Protein 5TAB (pdb70)

InterPro domains:
  IPR001965 Zinc finger, PHD-type [SM00249] (654-698)
  IPR002999 Tudor domain [SM00333] (11-71)
  IPR002999 Tudor domain [SM00333] (85-141)
  IPR011011 Zinc finger, FYVE/PHD-type [SSF57903] (642-702)
  IPR013083 Zinc finger, RING/FYVE/PHD-type [G3DSA:3.30.40.10] (643-708)
  IPR013087 Zinc finger C2H2-type [PS00028] (454-477)
  IPR013087 Zinc finger C2H2-type [PS50157] (452-482)
  IPR019786 Zinc finger, PHD-type, conserved site [PS01359] (655-697)
  IPR022255 PHD finger protein 20, AT hook [PF12618] (176-280)
  IPR041297 DNA repair protein Crb2, Tudor domain [PF18115] (90-136)
  IPR043449 PHD finger protein 20-like [PTHR15856] (512-1012)

B-factor: mean 14.61, std 9.88, range [4.19, 51.44]

Foldseek 3Di:
DPPPDQQEDEPVPDNDDDDAWDAAPPPRHIYRQVSQVHDPVPQDPRDHGPVGD

Structure (mmCIF, N/CA/C/O backbone):
data_5TAB
#
_entry.id   5TAB
#
_cell.l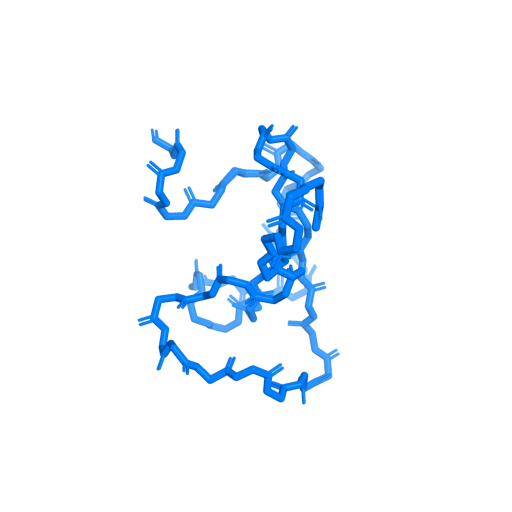ength_a   46.739
_cell.length_b   46.739
_cell.length_c   50.928
_cell.angle_alpha   90.00
_cell.angle_beta   90.00
_cell.angle_gamma   120.00
#
_symmetry.space_group_name_H-M   'P 61'
#
loop_
_entity.id
_entity.type
_entity.pdbx_description
1 poly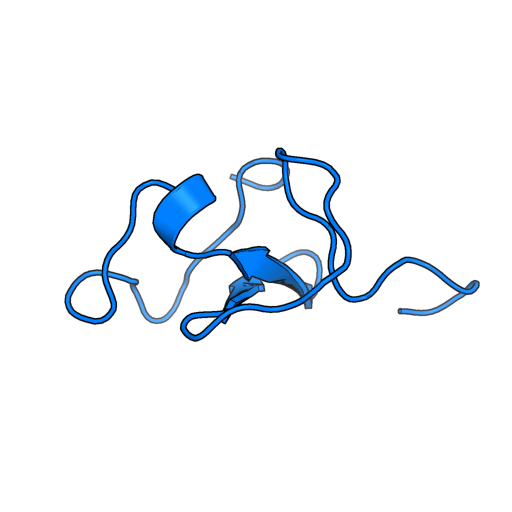mer 'PHD finger protein 20'
2 non-polymer 'ZINC ION'
3 non-polymer GLYCEROL
4 water water
#
loop_
_atom_site.group_PDB
_atom_site.id
_atom_site.type_symbol
_atom_site.label_atom_id
_atom_site.label_alt_id
_atom_site.label_comp_id
_atom_site.label_asym_id
_atom_site.label_entity_id
_atom_site.label_seq_id
_atom_site.pdbx_PDB_ins_code
_atom_site.Cartn_x
_atom_site.Cartn_y
_atom_site.Cartn_z
_atom_site.occupancy
_atom_site.B_iso_or_equiv
_atom_site.auth_seq_id
_atom_site.auth_comp_id
_atom_site.auth_asym_id
_atom_site.auth_atom_id
_atom_site.pdbx_PDB_model_num
ATOM 1 N N . GLY A 1 1 ? 30.645 19.136 14.526 0.82 10.15 1 GLY A N 1
ATOM 2 C CA . GLY A 1 1 ? 30.768 20.575 14.280 0.91 10.08 1 GLY A CA 1
ATOM 3 C C . GLY A 1 1 ? 32.186 20.921 13.853 0.96 12.15 1 GLY A C 1
ATOM 4 O O . GLY A 1 1 ? 32.973 20.034 13.538 1.00 14.31 1 GLY A O 1
ATOM 5 N N . PRO A 1 2 ? 32.520 22.221 13.856 1.00 12.41 2 PRO A N 1
ATOM 6 C CA . PRO A 1 2 ? 33.852 22.629 13.396 1.00 16.00 2 PRO A CA 1
ATOM 7 C C . PRO A 1 2 ? 34.923 22.105 14.309 1.00 16.93 2 PRO A C 1
ATOM 8 O O . PRO A 1 2 ? 34.647 21.705 15.475 1.00 15.83 2 PRO A O 1
ATOM 12 N N . LEU A 1 3 ? 36.149 22.093 13.794 0.97 20.17 3 LEU A N 1
ATOM 13 C CA . LEU A 1 3 ? 37.269 21.571 14.545 0.81 22.60 3 LEU A CA 1
ATOM 14 C C . LEU A 1 3 ? 37.009 20.121 14.948 0.82 22.55 3 LEU A C 1
ATOM 15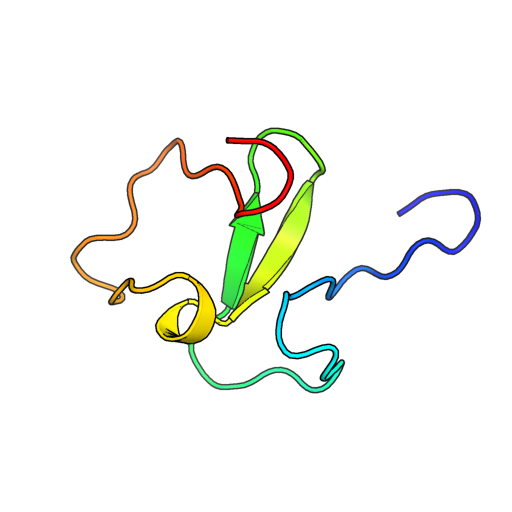 O O . LEU A 1 3 ? 37.469 19.711 15.981 0.90 24.44 3 LEU A O 1
ATOM 20 N N . GLY A 1 4 ? 36.268 19.372 14.132 0.75 21.47 4 GLY A N 1
ATOM 21 C CA . GLY A 1 4 ? 36.045 17.956 14.378 0.64 21.02 4 GLY A CA 1
ATOM 22 C C . GLY A 1 4 ? 35.308 17.649 15.667 0.76 19.14 4 GLY A C 1
ATOM 23 O O . GLY A 1 4 ? 35.401 16.541 16.170 0.78 20.19 4 GLY A O 1
ATOM 24 N N . SER A 1 5 ? 34.562 18.610 16.220 0.97 16.44 5 SER A N 1
ATOM 25 C CA . SER A 1 5 ? 33.744 18.327 17.408 0.97 14.67 5 SER A CA 1
ATOM 26 C C . SER A 1 5 ? 32.729 17.245 17.085 0.86 11.60 5 SER A C 1
ATOM 27 O O . SER A 1 5 ? 32.296 17.100 15.942 0.83 10.93 5 SER A O 1
ATOM 30 N N . GLU A 1 6 ? 32.331 16.482 18.090 0.94 11.45 6 GLU A N 1
ATOM 31 C CA . GLU A 1 6 ? 31.442 15.344 17.878 1.00 10.49 6 GLU A CA 1
ATOM 32 C C . GLU A 1 6 ? 30.028 15.837 17.627 0.93 8.62 6 GLU A C 1
ATOM 33 O O . GLU A 1 6 ? 29.485 16.631 18.386 0.76 9.28 6 GLU A O 1
ATOM 39 N N . VAL A 1 7 ? 29.419 15.303 16.573 1.00 7.79 7 VAL A N 1
ATOM 40 C CA . VAL A 1 7 ? 28.015 15.596 16.282 1.00 7.14 7 VAL A CA 1
ATOM 41 C C . VAL A 1 7 ? 27.087 14.973 17.322 1.00 6.72 7 VAL A C 1
ATOM 42 O O . VAL A 1 7 ? 26.174 15.636 17.786 0.91 7.26 7 VAL A O 1
ATOM 46 N N . VAL A 1 8 ? 27.365 13.726 17.701 1.00 7.07 8 VAL A N 1
ATOM 47 C CA . VAL A 1 8 ? 26.626 13.101 18.797 1.00 7.06 8 VAL A CA 1
ATOM 48 C C . VAL A 1 8 ? 27.423 13.368 20.072 0.88 6.33 8 VAL A C 1
ATOM 49 O O . VAL A 1 8 ? 28.569 12.920 20.212 0.85 7.70 8 VAL A O 1
ATOM 53 N N . ARG A 1 9 ? 26.860 14.183 20.963 0.99 7.60 9 ARG A N 1
ATOM 54 C CA . ARG A 1 9 ? 27.549 14.535 22.211 1.00 6.87 9 ARG A CA 1
ATOM 55 C C . ARG A 1 9 ? 26.528 14.440 23.331 0.90 5.78 9 ARG A C 1
ATOM 56 O O . ARG A 1 9 ? 25.801 15.390 23.634 0.90 6.61 9 ARG A O 1
ATOM 64 N N . CYS A 1 10 ? 26.455 13.254 23.914 0.90 6.59 10 CYS A N 1
ATOM 65 C CA . CYS A 1 10 ? 25.432 12.943 24.891 1.00 7.62 10 CYS A CA 1
ATOM 66 C C . CYS A 1 10 ? 26.088 12.591 26.212 1.00 8.37 10 CYS A C 1
ATOM 67 O O . CYS A 1 10 ? 27.244 12.143 26.251 0.96 8.96 10 CYS A O 1
ATOM 70 N N . ILE A 1 11 ? 25.333 12.688 27.296 1.00 8.28 11 ILE A N 1
ATOM 71 C CA . ILE A 1 11 ? 25.898 12.465 28.643 1.00 8.17 11 ILE A CA 1
ATOM 72 C C . ILE A 1 11 ? 26.309 11.008 28.853 0.93 8.56 11 ILE A C 1
ATOM 73 O O . ILE A 1 11 ? 27.153 10.712 29.685 0.89 9.37 11 ILE A O 1
ATOM 78 N N . CYS A 1 12 ? 25.715 10.098 28.084 0.89 7.40 12 CYS A N 1
ATOM 79 C CA . CYS A 1 12 ? 26.075 8.686 28.154 0.97 9.32 12 CYS A CA 1
ATOM 80 C C . CYS A 1 12 ? 27.421 8.382 27.485 0.90 10.21 12 CYS A C 1
ATOM 81 O O . CYS A 1 12 ? 27.961 7.298 27.675 0.88 10.68 12 CYS A O 1
ATOM 84 N N . GLU A 1 13 ? 27.939 9.336 26.710 1.00 11.11 13 GLU A N 1
ATOM 85 C CA . GLU A 1 13 ? 29.209 9.233 25.970 1.00 12.23 13 GLU A CA 1
ATOM 86 C C . GLU A 1 13 ? 29.200 8.102 24.941 0.90 11.25 13 GLU A C 1
ATOM 87 O O . GLU A 1 13 ? 30.252 7.618 24.550 0.80 14.88 13 GLU A O 1
ATOM 93 N N . VAL A 1 14 ? 28.030 7.699 24.497 1.00 8.79 14 VAL A N 1
ATOM 94 C CA . VAL A 1 14 ? 27.899 6.731 23.403 0.98 9.46 14 VAL A CA 1
ATOM 95 C C . VAL A 1 14 ? 27.663 7.518 22.102 0.94 8.38 14 VAL A C 1
ATOM 96 O O . VAL A 1 14 ? 26.780 8.371 22.031 0.90 9.30 14 VAL A O 1
ATOM 100 N N . GLN A 1 15 ? 28.473 7.229 21.082 1.00 8.60 15 GLN A N 1
ATOM 101 C CA . GLN A 1 15 ? 28.391 7.920 19.786 1.00 9.75 15 GLN A CA 1
ATOM 102 C C . GLN A 1 15 ? 27.297 7.353 18.887 0.90 8.81 15 GLN A C 1
ATOM 103 O O . GLN A 1 15 ? 26.758 8.033 18.029 0.78 9.49 15 GLN A O 1
ATOM 109 N N . GLU A 1 16 ? 27.013 6.078 19.048 1.00 9.11 16 GLU A N 1
ATOM 110 C CA . GLU A 1 16 ? 26.026 5.404 18.211 1.00 10.12 16 GLU A CA 1
ATOM 111 C C . GLU A 1 16 ? 24.644 5.976 18.432 1.00 10.88 16 GLU A C 1
ATOM 112 O O . GLU A 1 16 ? 24.213 6.162 19.578 1.00 12.93 16 GLU A O 1
ATOM 118 N N . GLU A 1 17 ? 23.962 6.249 17.327 1.00 9.07 17 GLU A N 1
ATOM 119 C CA . GLU A 1 17 ? 22.591 6.739 17.360 1.00 8.92 17 GLU A CA 1
ATOM 120 C C . GLU A 1 17 ? 21.620 5.613 17.730 0.96 8.37 17 GLU A C 1
ATOM 121 O O . GLU A 1 17 ? 21.908 4.430 17.530 0.94 10.48 17 GLU A O 1
ATOM 127 N N . ASN A 1 18 ? 20.438 6.020 18.195 0.96 8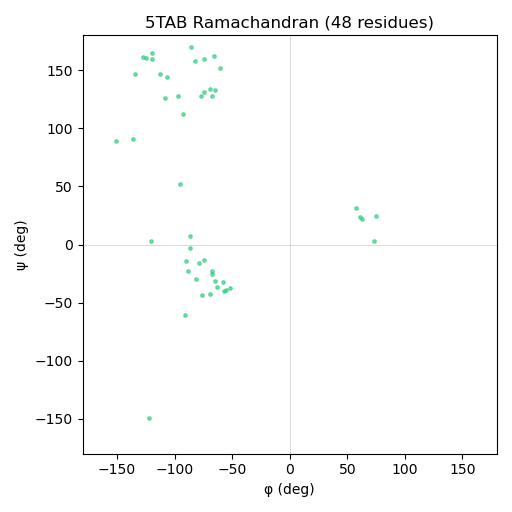.33 18 ASN A N 1
ATOM 128 C CA . ASN A 1 18 ? 19.328 5.077 18.347 0.99 9.01 18 ASN A CA 1
ATOM 129 C C . ASN A 1 18 ? 18.152 5.585 17.522 0.93 8.79 18 ASN A C 1
ATOM 130 O O . ASN A 1 18 ? 18.356 6.191 16.476 0.75 9.10 18 ASN A O 1
ATOM 135 N N . ASP A 1 19 ? 16.927 5.290 17.964 1.00 9.46 19 ASP A N 1
ATOM 136 C CA . ASP A 1 19 ? 15.721 5.667 17.222 0.93 9.45 19 ASP A CA 1
ATOM 137 C C . ASP A 1 19 ? 15.195 7.085 17.526 0.82 8.28 19 ASP A C 1
ATOM 138 O O . ASP A 1 19 ? 14.207 7.507 16.939 0.83 10.10 19 ASP A O 1
ATOM 143 N N . PHE A 1 20 ? 15.815 7.824 18.446 0.98 8.60 20 PHE A N 1
ATOM 144 C CA . PHE A 1 20 ? 15.242 9.098 18.897 1.00 8.08 20 PHE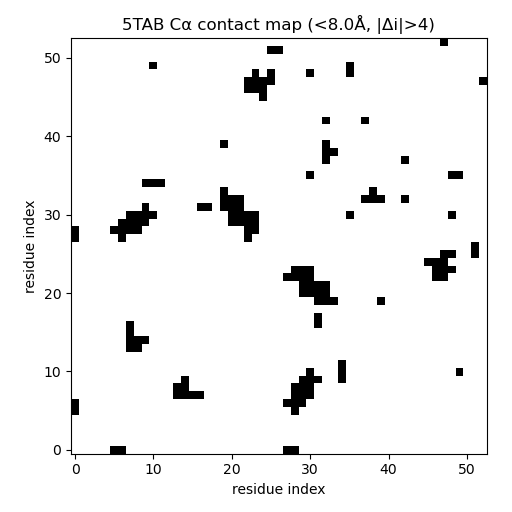 A CA 1
ATOM 145 C C . PHE A 1 20 ? 16.381 10.004 19.318 0.95 7.08 20 PHE A C 1
ATOM 146 O O . PHE A 1 20 ? 16.750 10.043 20.499 0.89 7.23 20 PHE A O 1
ATOM 154 N N . MET A 1 21 ? 16.892 10.754 18.342 0.92 6.56 21 MET A N 1
ATOM 155 C CA . MET A 1 21 ? 17.967 11.719 18.527 0.96 6.95 21 MET A CA 1
ATOM 156 C C . MET A 1 21 ? 17.369 13.128 18.456 0.87 6.08 21 MET A C 1
ATOM 157 O O . MET A 1 21 ? 16.466 13.375 17.639 0.98 8.44 21 MET A O 1
ATOM 162 N N . ILE A 1 22 ? 17.904 14.049 19.258 0.96 6.33 22 ILE A N 1
ATOM 163 C CA . ILE A 1 22 ? 17.393 15.425 19.286 0.99 6.63 22 ILE A CA 1
ATOM 164 C C . ILE A 1 22 ? 18.588 16.374 19.245 0.98 6.26 22 ILE A C 1
ATOM 165 O O . ILE A 1 22 ? 19.648 16.064 19.810 0.94 6.95 22 ILE A O 1
ATOM 170 N N . GLN A 1 23 ? 18.416 17.523 18.607 0.92 6.14 23 GLN A N 1
ATOM 171 C CA . GLN A 1 23 ? 19.498 18.459 18.373 1.00 7.15 23 GLN A CA 1
ATOM 172 C C . GLN A 1 23 ? 19.334 19.699 19.262 0.89 5.61 23 GLN A C 1
ATOM 173 O O . GLN A 1 23 ? 18.273 20.352 19.255 0.87 7.13 23 GLN A O 1
ATOM 179 N N . CYS A 1 24 ? 20.380 20.022 20.025 0.86 5.66 24 CYS A N 1
ATOM 180 C CA . CYS A 1 24 ? 20.326 21.154 20.942 1.00 7.09 24 CYS A CA 1
ATOM 181 C C . CYS A 1 24 ? 20.292 22.462 20.182 0.93 7.25 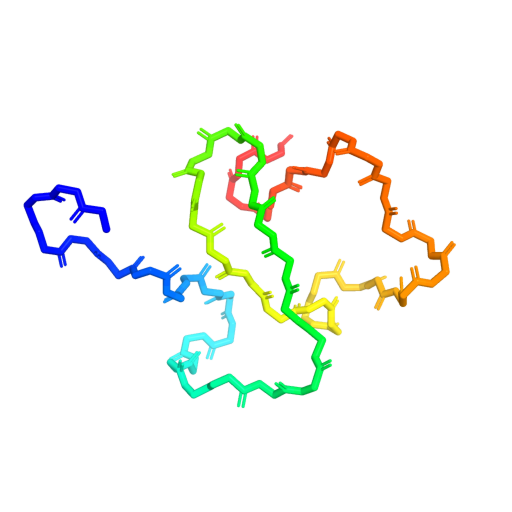24 CYS A C 1
ATOM 182 O O . CYS A 1 24 ? 21.109 22.687 19.265 0.84 8.15 24 CYS A O 1
ATOM 185 N N . GLU A 1 25 ? 19.394 23.360 20.586 1.00 9.80 25 GLU A N 1
ATOM 186 C CA . GLU A 1 25 ? 19.273 24.645 19.905 1.00 12.59 25 GLU A CA 1
ATOM 187 C C . GLU A 1 25 ? 20.505 25.527 20.104 1.00 12.19 25 GLU A C 1
ATOM 188 O O . GLU A 1 25 ? 20.783 26.415 19.305 0.79 12.48 25 GLU A O 1
ATOM 194 N N . GLU A 1 26 ? 21.238 25.322 21.196 1.00 11.90 26 GLU A N 1
ATOM 195 C CA . GLU A 1 26 ? 22.352 26.191 21.560 1.00 13.70 26 GLU A CA 1
ATOM 196 C C . GLU A 1 26 ? 23.658 25.658 20.958 1.00 13.47 26 GLU 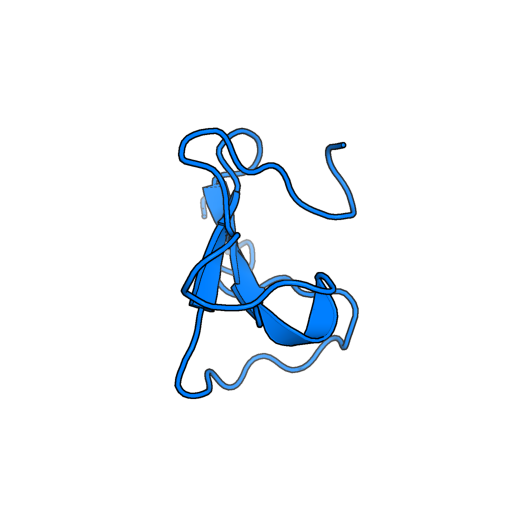A C 1
ATOM 197 O O . GLU A 1 26 ? 24.263 26.322 20.136 1.00 15.47 26 GLU A O 1
ATOM 203 N N . CYS A 1 27 ? 24.098 24.451 21.302 1.00 11.34 27 CYS A N 1
ATOM 204 C CA . CYS A 1 27 ? 25.408 23.959 20.862 1.00 10.67 27 CYS A CA 1
ATOM 205 C C . CYS A 1 27 ? 25.314 23.226 19.532 0.97 9.56 27 CYS A C 1
ATOM 206 O O . CYS A 1 27 ? 26.346 22.948 18.926 0.90 10.08 27 CYS A O 1
ATOM 209 N N . GLN A 1 28 ? 24.101 22.880 19.105 0.95 8.64 28 GLN A N 1
ATOM 210 C CA . GLN A 1 28 ? 23.842 22.253 17.781 1.00 9.48 28 GLN A CA 1
ATOM 211 C C . GLN A 1 28 ? 24.289 20.791 17.687 1.00 7.82 28 GLN A C 1
ATOM 212 O O . GLN A 1 28 ? 24.156 20.192 16.616 0.87 8.22 28 GLN A O 1
ATOM 218 N N . SER A 1 29 ? 24.798 20.191 18.777 1.00 7.89 29 SER A N 1
ATOM 219 C CA . SER A 1 29 ? 25.087 18.773 18.793 1.00 7.75 29 SER A CA 1
ATOM 220 C C . SER A 1 29 ? 23.812 17.998 19.167 1.00 6.84 29 SER A C 1
ATOM 221 O O . SER A 1 29 ? 22.807 18.578 19.582 0.99 8.33 29 SER A O 1
ATOM 224 N N . TRP A 1 30 ? 23.881 16.675 19.020 1.00 6.38 30 TRP A N 1
ATOM 225 C CA . TRP A 1 30 ? 22.728 15.803 19.189 0.84 5.01 30 TRP A CA 1
ATOM 226 C C . TRP A 1 30 ? 22.898 14.909 20.412 0.88 4.53 30 TRP A C 1
ATOM 227 O O . TRP A 1 30 ? 24.004 14.456 20.723 0.90 6.02 30 TRP A O 1
ATOM 238 N N . GLN A 1 31 ? 21.775 14.612 21.054 0.95 5.39 31 GLN A N 1
ATOM 239 C CA . GLN A 1 31 ? 21.723 13.723 22.195 0.99 5.47 31 GLN A CA 1
ATOM 240 C C . GLN A 1 31 ? 20.673 12.642 21.946 0.81 4.19 31 GLN A C 1
ATOM 241 O O . GLN A 1 31 ? 19.754 12.805 21.111 0.90 5.69 31 GLN A O 1
ATOM 247 N N . HIS A 1 32 ? 20.755 11.549 22.700 0.95 6.15 32 HIS A N 1
ATOM 248 C CA . HIS A 1 32 ? 19.644 10.602 22.719 1.00 6.01 32 HIS A CA 1
ATOM 249 C C . HIS A 1 32 ? 18.549 11.183 23.592 0.98 6.10 32 HIS A C 1
ATOM 250 O O . HIS A 1 32 ? 18.780 11.544 24.768 0.96 6.54 32 HIS A O 1
ATOM 257 N N . GLY A 1 33 ? 17.330 11.255 23.056 0.96 6.25 33 GLY A N 1
ATOM 258 C CA . GLY A 1 33 ? 16.237 11.785 23.844 1.00 7.17 33 GLY A CA 1
ATOM 259 C C . GLY A 1 33 ? 16.028 11.080 25.172 1.00 6.98 33 GLY A C 1
ATOM 260 O O . GLY A 1 33 ? 15.750 11.730 26.186 0.94 7.87 33 GLY A O 1
ATOM 261 N N . VAL A 1 34 ? 16.169 9.761 25.190 1.00 7.51 34 VAL A N 1
ATOM 262 C CA . VAL A 1 34 ? 15.968 9.017 26.424 1.00 9.12 34 VAL A CA 1
ATOM 263 C C . VAL A 1 34 ? 17.003 9.425 27.498 0.93 7.23 34 VAL A C 1
ATOM 264 O O . VAL A 1 34 ? 16.689 9.539 28.684 0.91 8.04 34 VAL A O 1
ATOM 268 N N . CYS A 1 35 ? 18.234 9.696 27.099 0.94 6.54 35 CYS A N 1
ATOM 269 C CA . CYS A 1 35 ? 19.228 10.176 28.063 1.00 7.00 35 CYS A CA 1
ATOM 270 C C . CYS A 1 35 ? 18.852 11.527 28.622 0.93 6.52 35 CYS A C 1
ATOM 271 O O . CYS A 1 35 ? 19.180 11.835 29.772 0.92 7.06 35 CYS A O 1
ATOM 274 N N . MET A 1 36 ? 18.165 12.339 27.809 0.97 6.39 36 MET A N 1
ATOM 275 C CA . MET A 1 36 ? 17.753 13.688 28.218 1.00 6.84 36 MET A CA 1
ATOM 276 C C . MET A 1 36 ? 16.417 13.667 28.963 0.93 6.92 36 MET A C 1
ATOM 277 O O . MET A 1 36 ? 15.892 14.725 29.281 0.94 8.00 36 MET A O 1
ATOM 282 N N . GLY A 1 37 ? 15.907 12.479 29.256 0.97 7.17 37 GLY A N 1
ATOM 283 C CA . GLY A 1 37 ? 14.696 12.350 30.059 1.00 8.30 37 GLY A CA 1
ATOM 284 C C . GLY A 1 37 ? 13.439 12.697 29.285 0.88 6.68 37 GLY A C 1
ATOM 285 O O . GLY A 1 37 ? 12.432 13.090 29.867 0.77 7.16 37 GLY A O 1
ATOM 286 N N . LEU A 1 38 ? 13.490 12.564 27.953 0.92 7.28 38 LEU A N 1
ATOM 287 C CA . LEU A 1 38 ? 12.407 13.025 27.090 1.00 7.95 38 LEU A CA 1
ATOM 288 C C . LEU A 1 38 ? 11.836 11.857 26.298 0.96 8.93 38 LEU A C 1
ATOM 289 O O . LEU A 1 38 ? 12.445 10.781 26.197 0.89 10.74 38 LEU A O 1
ATOM 294 N N . LEU A 1 39 ? 10.661 12.109 25.730 0.97 10.26 39 LEU A N 1
ATOM 295 C CA . LEU A 1 39 ? 9.952 11.219 24.822 1.00 12.07 39 LEU A CA 1
ATOM 296 C C . LEU A 1 39 ? 9.681 12.011 23.556 1.00 10.72 39 LEU A C 1
ATOM 297 O O . LEU A 1 39 ? 9.643 13.245 23.582 0.94 10.25 39 LEU A O 1
ATOM 302 N N . GLU A 1 40 ? 9.412 11.315 22.460 0.97 11.68 40 GLU A N 1
ATOM 303 C CA . GLU A 1 40 ? 9.080 11.998 21.224 1.00 12.72 40 GLU A CA 1
ATOM 304 C C . GLU A 1 40 ? 7.958 13.018 21.438 0.98 12.15 40 GLU A C 1
ATOM 305 O O . GLU A 1 40 ? 7.974 14.101 20.865 0.80 12.60 40 GLU A O 1
ATOM 311 N N . GLU A 1 41 ? 6.990 12.686 22.289 1.00 11.81 41 GLU A N 1
ATOM 312 C CA . GLU A 1 41 ? 5.823 13.539 22.461 0.96 11.62 41 GLU A CA 1
ATOM 313 C C . GLU A 1 41 ? 6.072 14.762 23.360 0.88 8.61 41 GLU A C 1
ATOM 314 O O . GLU A 1 41 ? 5.235 15.655 23.400 0.80 10.39 41 GLU A O 1
ATOM 320 N N . ASN A 1 42 ? 7.157 14.805 24.145 1.00 9.59 42 ASN A N 1
ATOM 321 C CA . ASN A 1 42 ? 7.331 15.950 25.041 1.00 10.04 42 ASN A CA 1
ATOM 322 C C . ASN A 1 42 ? 8.614 16.733 24.800 1.00 10.19 42 ASN A C 1
ATOM 323 O O . ASN A 1 42 ? 8.889 17.658 25.540 0.79 10.08 42 ASN A O 1
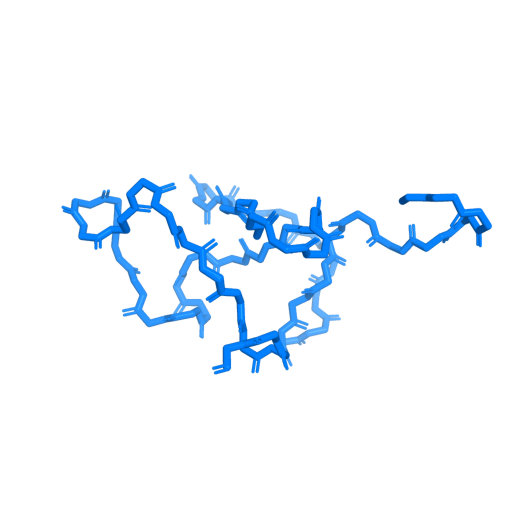ATOM 328 N N . VAL A 1 43 ? 9.407 16.368 23.795 0.96 9.28 43 VAL A N 1
ATOM 329 C CA . VAL A 1 43 ? 10.561 17.223 23.488 1.00 9.86 43 VAL A CA 1
ATOM 330 C C . VAL A 1 43 ? 10.045 18.576 22.945 1.00 8.74 43 VAL A C 1
ATOM 331 O O . VAL A 1 43 ? 9.232 18.605 22.034 0.82 9.24 43 VAL A O 1
ATOM 335 N N . PRO A 1 44 ? 10.487 19.695 23.521 1.00 8.73 44 PRO A N 1
ATOM 336 C CA . PRO A 1 44 ? 9.973 20.993 23.069 0.90 8.64 44 PRO A CA 1
ATOM 337 C C . PRO A 1 44 ? 10.707 21.450 21.830 0.93 9.83 44 PRO A C 1
ATOM 338 O O . PRO A 1 44 ? 11.837 21.012 21.560 0.85 10.41 44 PRO A O 1
ATOM 342 N N . GLU A 1 45 ? 10.071 22.341 21.070 1.00 11.25 45 GLU A N 1
ATOM 343 C CA . GLU A 1 45 ? 10.704 22.913 19.886 1.00 14.21 45 GLU A CA 1
ATOM 344 C C . GLU A 1 45 ? 12.030 23.606 20.216 0.95 15.58 45 GLU A C 1
ATOM 345 O O . GLU A 1 45 ? 13.012 23.491 19.471 0.84 17.61 45 GLU A O 1
ATOM 351 N N . LYS A 1 46 ? 12.074 24.321 21.336 1.00 13.70 46 LYS A N 1
ATOM 352 C CA . LYS A 1 46 ? 13.316 24.982 21.777 1.00 15.21 46 LYS A CA 1
ATOM 353 C C . LYS A 1 46 ? 14.135 24.172 22.793 0.95 15.86 46 LYS A C 1
ATOM 354 O O . LYS A 1 46 ? 14.671 24.703 23.762 0.69 20.35 46 LYS A O 1
ATOM 360 N N . TYR A 1 47 ? 14.412 22.939 22.470 1.00 12.75 47 TYR A N 1
ATOM 361 C CA . TYR A 1 47 ? 15.164 22.048 23.328 1.00 10.67 47 TYR A CA 1
ATOM 362 C C . TYR A 1 47 ? 16.620 22.457 23.462 0.88 8.59 47 TYR A C 1
ATOM 363 O O . TYR A 1 47 ? 17.302 22.744 22.489 0.92 8.90 47 TYR A O 1
ATOM 372 N N A THR A 1 48 ? 17.088 22.479 24.700 0.45 9.01 48 THR A N 1
ATOM 373 N N B THR A 1 48 ? 17.076 22.397 24.705 0.55 8.82 48 THR A N 1
ATOM 374 C CA A THR A 1 48 ? 18.511 22.648 24.974 0.45 9.83 48 THR A CA 1
ATOM 375 C CA B THR A 1 48 ? 18.453 22.682 25.093 0.55 9.18 48 THR A CA 1
ATOM 376 C C A THR A 1 48 ? 19.007 21.548 25.891 0.45 8.14 48 THR A C 1
ATOM 377 C C B THR A 1 48 ? 19.002 21.531 25.926 0.55 8.05 48 THR A C 1
ATOM 378 O O A THR A 1 48 ? 18.309 21.126 26.809 0.45 9.02 48 THR A O 1
ATOM 379 O O B THR A 1 48 ? 18.321 21.046 26.822 0.55 9.67 48 THR A O 1
ATOM 386 N N . CYS A 1 49 ? 20.224 21.099 25.602 0.95 7.35 49 CYS A N 1
ATOM 387 C CA . CYS A 1 49 ? 20.788 19.888 26.181 1.00 8.28 49 CYS A CA 1
ATOM 388 C C . CYS A 1 49 ? 21.305 20.051 27.610 1.00 7.66 49 CYS A C 1
ATOM 389 O O . CYS A 1 49 ? 21.292 21.147 28.192 0.98 9.07 49 CYS A O 1
ATOM 392 N N . TYR A 1 50 ? 21.750 18.940 28.184 1.00 7.95 50 TYR A N 1
ATOM 393 C CA . TYR A 1 50 ? 22.216 18.859 29.562 0.98 7.54 50 TYR A CA 1
ATOM 394 C C . TYR A 1 50 ? 23.366 19.809 29.836 0.90 7.68 50 TYR A C 1
ATOM 395 O O . TYR A 1 50 ? 23.519 20.286 30.969 0.85 9.04 50 TYR A O 1
ATOM 404 N N . VAL A 1 51 ? 24.208 20.057 28.833 1.00 8.09 51 VAL A N 1
ATOM 405 C CA . VAL A 1 51 ? 25.339 20.946 29.022 0.97 9.08 51 VAL A CA 1
ATOM 406 C C . VAL A 1 51 ? 24.912 22.401 29.033 0.86 8.87 51 VAL A C 1
ATOM 407 O O . VAL A 1 51 ? 25.397 23.185 29.877 0.82 10.12 51 VAL A O 1
ATOM 411 N N . CYS A 1 52 ? 24.024 22.749 28.106 1.00 9.58 52 CYS A N 1
ATOM 412 C CA . CYS A 1 52 ? 23.678 24.117 27.781 0.82 9.01 52 CYS A CA 1
ATOM 413 C C . CYS A 1 52 ? 22.555 24.686 28.628 0.89 9.90 52 CYS A C 1
ATOM 414 O O . CYS A 1 52 ? 22.431 25.894 28.723 0.71 10.54 52 CYS A O 1
ATOM 417 N N . GLN A 1 53 ? 21.723 23.831 29.212 1.00 12.04 53 GLN A N 1
ATOM 418 C CA . GLN A 1 53 ? 20.561 24.321 29.894 1.00 13.52 53 GLN A CA 1
ATOM 419 C C . GLN A 1 53 ? 20.952 25.049 31.195 1.00 17.51 53 GLN A C 1
ATOM 420 O O . GLN A 1 53 ? 20.096 25.817 31.686 1.00 23.66 53 GLN A O 1
#

Secondary structure (DSSP, 8-state):
-GGG--SB--TT---S--S-EEE-TTT--EEETTTTT--TTT--TT---TTT-

Nearest PDB structures (foldseek):
  5tab-assembly1_A  TM=1.019E+00  e=1.329E-10  Homo sapiens
  5tbn-assembly1_A  TM=8.970E-01  e=8.318E-07  Homo sapiens
  7y0i-assembly1_A  TM=8.384E-01  e=8.939E-04  Homo sapiens
  2lv9-assembly1_A  TM=8.070E-01  e=8.939E-04  Homo sapiens
  6wxk-assembly3_C  TM=7.805E-01  e=2.644E-03  Homo sapiens

CATH classification: 3.30.40.10

Solvent-accessible surface area: 3965 Å² total; per-residue (Å²): 52,114,186,71,61,99,89,28,68,4,103,52,162,73,115,116,128,65,135,27,43,13,86,1,88,123,52,128,14,86,0,10,0,105,49,34,66,35,99,103,144,80,42,74,166,142,13,49,0,67,92,46,165

Sequence (53 aa):
GPLGSEVVRCICEVQEENDFMIQCEECQSWQHGVCMGLLEENVPEKYTTCYVCQ

Organism: Homo sapiens (NCBI:txid9606)

Radius of gyration: 10.41 Å; Cα contacts (8 Å, |Δi|>4): 76; chains: 1; bounding box: 31×21×17 Å

GO terms:
  GO:0000123 histone acetyltransferase complex (C, IDA)
  GO:0071339 MLL1 complex (C, IDA)
  GO:0005654 nucleoplasm (C, TAS)
  GO:0005515 protein binding (F, IPI)
  GO:0031965 nuclear membrane (C, IDA)
  GO:0005654 nucleoplasm (C, IDA)